Protein AF-A0A953X2K5-F1 (afdb_monomer)

Sequence (144 aa):
GASPGPGFDAWKAYNRSQPDMDIAALMKRGTPVLTDAEAAAYAAPFPDVTYKAGVRRFPELVMVSPEMEGVKTSNRAAKWWSEEWDGDTFMAVGAADPVLGPPAMERLRQLIRHCPEPMVVEEAGHFVQEWGEPIARAALKSFG

Structure (mmCIF, N/CA/C/O backbone):
data_AF-A0A953X2K5-F1
#
_entry.id   AF-A0A953X2K5-F1
#
loop_
_atom_site.group_PDB
_atom_site.id
_atom_site.type_symbol
_atom_site.label_atom_id
_atom_site.label_alt_id
_atom_site.label_comp_id
_atom_site.label_asym_id
_atom_site.label_entity_id
_atom_site.label_seq_id
_atom_site.pdbx_PDB_ins_code
_atom_site.Cartn_x
_atom_site.Cartn_y
_atom_site.Cartn_z
_atom_site.occupancy
_atom_site.B_iso_or_equiv
_atom_site.auth_seq_id
_atom_site.auth_comp_id
_atom_site.auth_asym_id
_atom_site.auth_atom_id
_atom_site.pdbx_PDB_model_num
ATOM 1 N N . GLY A 1 1 ? 2.046 14.158 8.359 1.00 87.62 1 GLY A N 1
ATOM 2 C CA . GLY A 1 1 ? 3.019 15.196 8.752 1.00 87.62 1 GLY A CA 1
ATOM 3 C C . GLY A 1 1 ? 4.225 14.631 9.483 1.00 87.62 1 GLY A C 1
ATOM 4 O O . GLY A 1 1 ? 4.908 15.383 10.160 1.00 87.62 1 GLY A O 1
ATOM 5 N N . ALA A 1 2 ? 4.476 13.330 9.367 1.00 92.12 2 ALA A N 1
ATOM 6 C CA . ALA A 1 2 ? 5.647 12.632 9.875 1.00 92.12 2 ALA A CA 1
ATOM 7 C C . ALA A 1 2 ? 5.884 11.455 8.922 1.00 92.12 2 ALA A C 1
ATOM 9 O O . ALA A 1 2 ? 4.922 10.981 8.305 1.00 92.12 2 ALA A O 1
ATOM 10 N N . SER A 1 3 ? 7.129 11.008 8.765 1.00 90.69 3 SER A N 1
ATOM 11 C CA . SER A 1 3 ? 7.406 9.841 7.923 1.00 90.69 3 SER A CA 1
ATOM 12 C C . SER A 1 3 ? 6.683 8.594 8.461 1.00 90.69 3 SER A C 1
ATOM 14 O O . SER A 1 3 ? 6.660 8.395 9.681 1.00 90.69 3 SER A O 1
ATOM 16 N N . PRO A 1 4 ? 6.111 7.736 7.589 1.00 88.62 4 PRO A N 1
ATOM 17 C CA . PRO A 1 4 ? 5.599 6.427 7.992 1.00 88.62 4 PRO A CA 1
ATOM 18 C C . PRO A 1 4 ? 6.658 5.551 8.680 1.00 88.62 4 PRO A C 1
ATOM 20 O O . PRO A 1 4 ? 6.309 4.748 9.549 1.00 88.62 4 PRO A O 1
ATOM 23 N N . GLY A 1 5 ? 7.936 5.740 8.329 1.00 92.06 5 GLY A N 1
ATOM 24 C CA . GLY A 1 5 ? 9.084 5.066 8.927 1.00 92.06 5 GLY A CA 1
ATOM 25 C C . GLY A 1 5 ? 10.202 4.768 7.915 1.00 92.06 5 GLY A C 1
ATOM 26 O O . GLY A 1 5 ? 10.063 5.071 6.726 1.00 92.06 5 GLY A O 1
ATOM 27 N N . PRO A 1 6 ? 11.289 4.106 8.359 1.00 93.00 6 PRO A N 1
ATOM 28 C CA . PRO A 1 6 ? 12.472 3.849 7.532 1.00 93.00 6 PRO A CA 1
ATOM 29 C C . PRO A 1 6 ? 12.189 3.086 6.231 1.00 93.00 6 PRO A C 1
ATOM 31 O O . PRO A 1 6 ? 12.833 3.347 5.217 1.00 93.00 6 PRO A O 1
ATOM 34 N N . GLY A 1 7 ? 11.211 2.170 6.233 1.00 92.25 7 GLY A N 1
ATOM 35 C CA . GLY A 1 7 ? 10.801 1.436 5.031 1.00 92.25 7 GLY A CA 1
ATOM 36 C C . GLY A 1 7 ? 10.255 2.359 3.938 1.00 92.25 7 GLY A C 1
ATOM 37 O O . GLY A 1 7 ? 10.629 2.232 2.772 1.00 92.25 7 GLY A O 1
ATOM 38 N N . PHE A 1 8 ? 9.444 3.353 4.317 1.00 95.44 8 PHE A N 1
ATOM 39 C CA . PHE A 1 8 ? 8.955 4.363 3.379 1.00 95.44 8 PHE A CA 1
ATOM 40 C C . PHE A 1 8 ? 10.073 5.290 2.897 1.00 95.44 8 PHE A C 1
ATOM 42 O O . PHE A 1 8 ? 10.148 5.591 1.706 1.00 95.44 8 PHE A O 1
ATOM 49 N N . ASP A 1 9 ? 10.963 5.718 3.792 1.00 95.31 9 ASP A N 1
ATOM 50 C CA . ASP A 1 9 ? 12.077 6.597 3.427 1.00 95.31 9 ASP A CA 1
ATOM 51 C C . ASP A 1 9 ? 13.020 5.917 2.418 1.00 95.31 9 ASP A C 1
ATOM 53 O O . ASP A 1 9 ? 13.420 6.529 1.423 1.00 95.31 9 ASP A O 1
ATOM 57 N N . ALA A 1 10 ? 13.303 4.624 2.617 1.00 95.56 10 ALA A N 1
ATOM 58 C CA . ALA A 1 10 ? 14.069 3.805 1.682 1.00 95.56 10 ALA A CA 1
ATOM 59 C C . ALA A 1 10 ? 13.346 3.642 0.335 1.00 95.56 10 ALA A C 1
ATOM 61 O O . ALA A 1 10 ? 13.963 3.815 -0.718 1.00 95.56 10 ALA A O 1
ATOM 62 N N . TRP A 1 11 ? 12.035 3.373 0.349 1.00 96.06 11 TRP A N 1
ATOM 63 C CA . TRP A 1 11 ? 11.216 3.315 -0.866 1.00 96.06 11 TRP A CA 1
ATOM 64 C C . TRP A 1 11 ? 11.255 4.633 -1.651 1.00 96.06 11 TRP A C 1
ATOM 66 O O . TRP A 1 11 ? 11.498 4.630 -2.858 1.00 96.06 11 TRP A O 1
ATOM 76 N N . LYS A 1 12 ? 11.075 5.770 -0.971 1.00 96.94 12 LYS A N 1
ATOM 77 C CA . LYS A 1 12 ? 11.109 7.104 -1.579 1.00 96.94 12 LYS A CA 1
ATOM 78 C C . LYS A 1 12 ? 12.470 7.399 -2.213 1.00 96.94 12 LYS A C 1
ATOM 80 O O . LYS A 1 12 ? 12.527 7.870 -3.349 1.00 96.94 12 LYS A O 1
ATOM 85 N N . ALA A 1 13 ? 13.566 7.084 -1.520 1.00 97.50 13 ALA A N 1
ATOM 86 C CA . ALA A 1 13 ? 14.919 7.232 -2.057 1.00 97.50 13 ALA A CA 1
ATOM 87 C C . ALA A 1 13 ? 15.173 6.313 -3.265 1.00 97.50 13 ALA A C 1
ATOM 89 O O . ALA A 1 13 ? 15.722 6.764 -4.272 1.00 97.50 13 ALA A O 1
ATOM 90 N N . TYR A 1 14 ? 14.724 5.054 -3.199 1.00 97.06 14 TYR A N 1
ATOM 91 C CA . TYR A 1 14 ? 14.812 4.121 -4.318 1.00 97.06 14 TYR A CA 1
ATOM 92 C C . TYR A 1 14 ? 14.045 4.652 -5.532 1.00 97.06 14 TYR A C 1
ATOM 94 O O . TYR A 1 14 ? 14.631 4.759 -6.606 1.00 97.06 14 TYR A O 1
ATOM 102 N N . ASN A 1 15 ? 12.786 5.070 -5.365 1.00 97.75 15 ASN A N 1
ATOM 103 C CA . ASN A 1 15 ? 11.975 5.610 -6.456 1.00 97.75 15 ASN A CA 1
ATOM 104 C C . ASN A 1 15 ? 12.639 6.812 -7.141 1.00 97.75 15 ASN A C 1
ATOM 106 O O . ASN A 1 15 ? 12.733 6.840 -8.367 1.00 97.75 15 ASN A O 1
ATOM 110 N N . ARG A 1 16 ? 13.217 7.732 -6.361 1.00 97.44 16 ARG A N 1
ATOM 111 C CA . ARG A 1 16 ? 13.968 8.879 -6.891 1.00 97.44 16 ARG A CA 1
ATOM 112 C C . ARG A 1 16 ? 15.186 8.477 -7.731 1.00 97.44 16 ARG A C 1
ATOM 114 O O . ARG A 1 16 ? 15.525 9.180 -8.678 1.00 97.44 16 ARG A O 1
ATOM 121 N N . SER A 1 17 ? 15.835 7.358 -7.405 1.00 97.62 17 SER A N 1
ATOM 122 C CA . SER A 1 17 ? 16.996 6.846 -8.150 1.00 97.62 17 SER A CA 1
ATOM 123 C C . SER A 1 17 ? 16.636 6.107 -9.444 1.00 97.62 17 SER A C 1
ATOM 125 O O . SER A 1 17 ? 17.538 5.723 -10.184 1.00 97.62 17 SER A O 1
ATOM 127 N N . GLN A 1 18 ? 15.344 5.907 -9.732 1.00 97.12 18 GLN A N 1
ATOM 128 C CA . GLN A 1 18 ? 14.852 5.164 -10.896 1.00 97.12 18 GLN A CA 1
ATOM 129 C C . GLN A 1 18 ? 14.007 6.068 -11.822 1.00 97.12 18 GLN A C 1
ATOM 131 O O . GLN 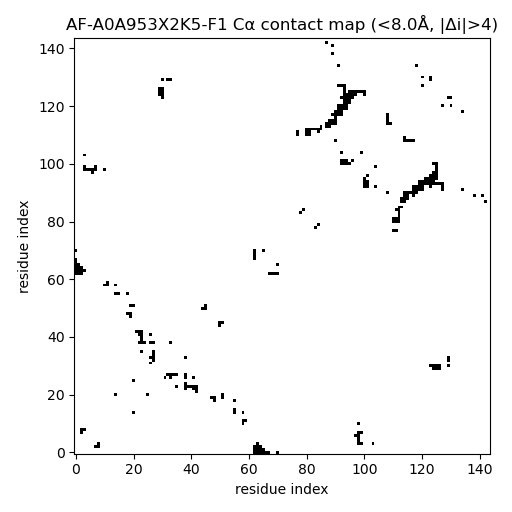A 1 18 ? 12.776 5.976 -11.813 1.00 97.12 18 GLN A O 1
ATOM 136 N N . PRO A 1 19 ? 14.623 6.945 -12.648 1.00 95.25 19 PRO A N 1
ATOM 137 C CA . PRO A 1 19 ? 13.887 7.853 -13.538 1.00 95.25 19 PRO A CA 1
ATOM 138 C C . PRO A 1 19 ? 12.932 7.143 -14.508 1.00 95.25 19 PRO A C 1
ATOM 140 O O . PRO A 1 19 ? 11.852 7.662 -14.807 1.00 95.25 19 PRO A O 1
ATOM 143 N N . ASP A 1 20 ? 13.319 5.951 -14.963 1.00 97.81 20 ASP A N 1
ATOM 144 C CA . ASP A 1 20 ? 12.520 5.074 -15.818 1.00 97.81 20 ASP A CA 1
ATOM 145 C C . ASP A 1 20 ? 12.257 3.723 -15.138 1.00 97.81 20 ASP A C 1
ATOM 147 O O . ASP A 1 20 ? 12.617 2.663 -15.638 1.00 97.81 20 ASP A O 1
ATOM 151 N N . MET A 1 21 ? 11.668 3.768 -13.940 1.00 97.62 21 MET A N 1
ATOM 152 C CA . MET A 1 21 ? 11.359 2.578 -13.145 1.00 97.62 21 MET A CA 1
ATOM 153 C C . MET A 1 21 ? 10.637 1.496 -13.963 1.00 97.62 21 MET A C 1
ATOM 155 O O . MET A 1 21 ? 9.595 1.757 -14.573 1.00 97.62 21 MET A O 1
ATOM 159 N N . ASP A 1 22 ? 11.170 0.276 -13.934 1.00 98.06 22 ASP A N 1
ATOM 160 C 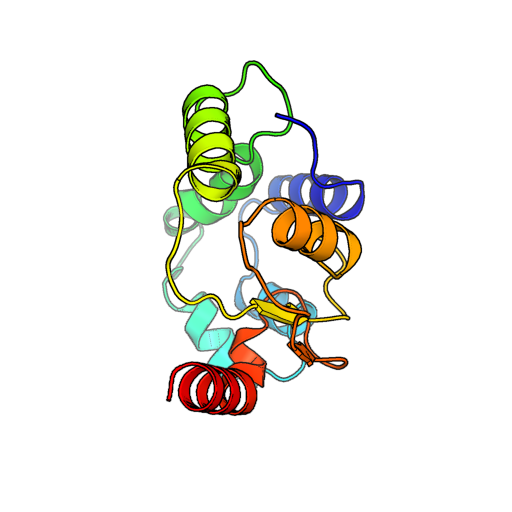CA . ASP A 1 22 ? 10.497 -0.905 -14.471 1.00 98.06 22 ASP A CA 1
ATOM 161 C C . ASP A 1 22 ? 9.351 -1.304 -13.534 1.00 98.06 22 ASP A C 1
ATOM 163 O O . ASP A 1 22 ? 9.564 -1.766 -12.409 1.00 98.06 22 ASP A O 1
ATOM 167 N N . ILE A 1 23 ? 8.123 -1.075 -13.997 1.00 98.38 23 ILE A N 1
ATOM 168 C CA . ILE A 1 23 ? 6.909 -1.300 -13.213 1.00 98.38 23 ILE A CA 1
ATOM 169 C C . ILE A 1 23 ? 6.622 -2.793 -13.067 1.00 98.38 23 ILE A C 1
ATOM 171 O O . ILE A 1 23 ? 6.291 -3.232 -11.971 1.00 98.38 23 ILE A O 1
ATOM 175 N N . ALA A 1 24 ? 6.804 -3.594 -14.118 1.00 98.25 24 ALA A N 1
ATOM 176 C CA . ALA A 1 24 ? 6.563 -5.031 -14.033 1.00 98.25 24 ALA A CA 1
ATOM 177 C C . ALA A 1 24 ? 7.556 -5.687 -13.061 1.00 98.25 24 ALA A C 1
ATOM 179 O O . ALA A 1 24 ? 7.160 -6.478 -12.202 1.00 98.25 24 ALA A O 1
ATOM 180 N N . ALA A 1 25 ? 8.837 -5.306 -13.133 1.00 97.75 25 ALA A N 1
ATOM 181 C CA . ALA A 1 25 ? 9.853 -5.792 -12.204 1.00 97.75 25 ALA A CA 1
ATOM 182 C C . ALA A 1 25 ? 9.604 -5.321 -10.761 1.00 97.75 25 ALA A C 1
ATOM 184 O O . ALA A 1 25 ? 9.785 -6.100 -9.822 1.00 97.75 25 ALA A O 1
ATOM 185 N N . LEU A 1 26 ? 9.160 -4.070 -10.568 1.00 97.12 26 LEU A N 1
ATOM 186 C CA . LEU A 1 26 ? 8.746 -3.569 -9.255 1.00 97.12 26 LEU A CA 1
ATOM 187 C C . LEU A 1 26 ? 7.632 -4.436 -8.663 1.00 97.12 26 LEU A C 1
ATOM 189 O O . LEU A 1 26 ? 7.754 -4.874 -7.518 1.00 97.12 26 LEU A O 1
ATOM 193 N N . MET A 1 27 ? 6.570 -4.672 -9.436 1.00 97.88 27 MET A N 1
ATOM 194 C CA . MET A 1 27 ? 5.395 -5.408 -8.976 1.00 97.88 27 MET A CA 1
ATOM 195 C C . MET A 1 27 ? 5.739 -6.860 -8.649 1.00 97.88 27 MET A C 1
ATOM 197 O O . MET A 1 27 ? 5.409 -7.319 -7.562 1.00 97.88 27 MET A O 1
ATOM 201 N N . LYS A 1 28 ? 6.520 -7.551 -9.490 1.00 96.56 28 LYS A N 1
ATOM 202 C CA . LYS A 1 28 ? 7.003 -8.909 -9.181 1.00 96.56 28 LYS A CA 1
ATOM 203 C C . LYS A 1 28 ? 7.821 -8.982 -7.895 1.00 96.56 28 LYS A C 1
ATOM 205 O O . LYS A 1 28 ? 7.722 -9.951 -7.151 1.00 96.56 28 LYS A O 1
ATOM 210 N N . ARG A 1 29 ? 8.645 -7.965 -7.624 1.00 93.31 29 ARG A N 1
ATOM 211 C CA . ARG A 1 29 ? 9.455 -7.921 -6.401 1.00 93.31 29 ARG A CA 1
ATOM 212 C C . ARG A 1 29 ? 8.602 -7.671 -5.157 1.00 93.31 29 ARG A C 1
ATOM 214 O O . ARG A 1 29 ? 8.882 -8.252 -4.116 1.00 93.31 29 ARG A O 1
ATOM 221 N N . GLY A 1 30 ? 7.622 -6.771 -5.243 1.00 89.62 30 GLY A N 1
ATOM 222 C CA . GLY A 1 30 ? 6.760 -6.398 -4.115 1.00 89.62 30 GLY A CA 1
ATOM 223 C C . GLY A 1 30 ? 5.580 -7.343 -3.885 1.00 89.62 30 GLY A C 1
ATOM 224 O O . GLY A 1 30 ? 4.999 -7.347 -2.800 1.00 89.62 30 GLY A O 1
ATOM 225 N N . THR A 1 31 ? 5.213 -8.127 -4.896 1.00 95.44 31 THR A N 1
ATOM 226 C CA . THR A 1 31 ? 4.027 -8.986 -4.893 1.00 95.44 31 THR A CA 1
ATOM 227 C C . THR A 1 31 ? 4.329 -10.272 -5.662 1.00 95.44 31 THR A C 1
ATOM 229 O O . THR A 1 31 ? 3.936 -10.424 -6.817 1.00 95.44 31 THR A O 1
ATOM 232 N N . PRO A 1 32 ? 5.068 -11.208 -5.041 1.00 91.94 32 PRO A N 1
ATOM 233 C CA . PRO A 1 32 ? 5.633 -12.370 -5.730 1.00 91.94 32 PRO A CA 1
ATOM 234 C C . PRO A 1 32 ? 4.588 -13.380 -6.223 1.00 91.94 32 PRO A C 1
ATOM 236 O O . PRO A 1 32 ? 4.940 -14.286 -6.971 1.00 91.94 32 PRO A O 1
ATOM 239 N N . VAL A 1 33 ? 3.322 -13.237 -5.814 1.00 95.69 33 VAL A N 1
ATOM 240 C CA . VAL A 1 33 ? 2.204 -14.056 -6.306 1.00 95.69 33 VAL A CA 1
ATOM 241 C C . VAL A 1 33 ? 1.810 -13.712 -7.749 1.00 95.69 33 VAL A C 1
ATOM 243 O O . VAL A 1 33 ? 1.218 -14.548 -8.426 1.00 95.69 33 VAL A O 1
ATOM 246 N N . LEU A 1 34 ? 2.173 -12.521 -8.241 1.00 98.00 34 LEU A N 1
ATOM 247 C CA . LEU A 1 34 ? 1.835 -12.086 -9.59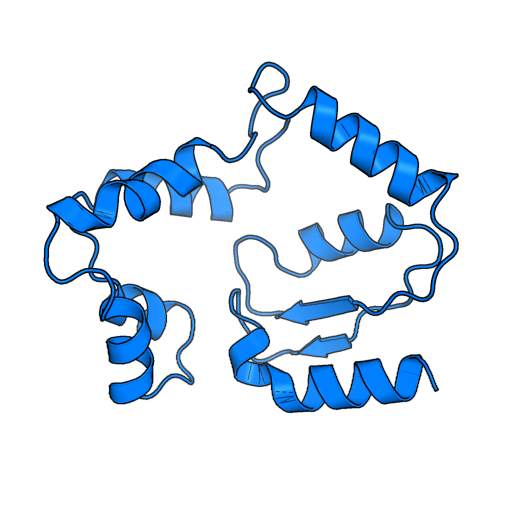4 1.00 98.00 34 LEU A CA 1
ATOM 248 C C . LEU A 1 34 ? 2.498 -12.961 -10.657 1.00 98.00 34 LEU A C 1
ATOM 250 O O . LEU A 1 34 ? 3.716 -13.163 -10.673 1.00 98.00 34 LEU A O 1
ATOM 254 N N . THR A 1 35 ? 1.696 -13.376 -11.628 1.00 98.38 35 THR A N 1
ATOM 255 C CA . THR A 1 35 ? 2.179 -13.935 -12.886 1.00 98.38 35 THR A CA 1
ATOM 256 C C . THR A 1 35 ? 2.843 -12.865 -13.756 1.00 98.38 35 THR A C 1
ATOM 258 O O . THR A 1 35 ? 2.681 -11.655 -13.575 1.00 98.38 35 THR A O 1
ATOM 261 N N . ASP A 1 36 ? 3.572 -13.309 -14.778 1.00 98.25 36 ASP A N 1
ATOM 262 C CA . ASP A 1 36 ? 4.189 -12.430 -15.775 1.00 98.25 36 ASP A CA 1
ATOM 263 C C . ASP A 1 36 ? 3.166 -11.543 -16.492 1.00 98.25 36 ASP A C 1
ATOM 265 O O . ASP A 1 36 ? 3.437 -10.369 -16.745 1.00 98.25 36 ASP A O 1
ATOM 269 N N . ALA A 1 37 ? 1.987 -12.093 -16.790 1.00 98.69 37 ALA A N 1
ATOM 270 C CA . ALA A 1 37 ? 0.920 -11.369 -17.467 1.00 98.69 37 ALA A CA 1
ATOM 271 C C . ALA A 1 37 ? 0.309 -10.282 -16.570 1.00 98.69 37 ALA A C 1
ATOM 273 O O . ALA A 1 37 ? 0.079 -9.167 -17.035 1.00 98.69 37 ALA A O 1
ATOM 274 N N . GLU A 1 38 ? 0.095 -10.566 -15.284 1.00 98.69 38 GLU A N 1
ATOM 275 C CA . GLU A 1 38 ? -0.436 -9.579 -14.334 1.00 98.69 38 GLU A CA 1
ATOM 276 C C . GLU A 1 38 ? 0.585 -8.471 -14.052 1.00 98.69 38 GLU A C 1
ATOM 278 O O . GLU A 1 38 ? 0.248 -7.288 -14.089 1.00 98.69 38 GLU A O 1
ATOM 283 N N . ALA A 1 39 ? 1.865 -8.816 -13.880 1.00 98.62 39 ALA A N 1
ATOM 284 C CA . ALA A 1 39 ? 2.928 -7.820 -13.760 1.00 98.62 39 ALA A CA 1
ATOM 285 C C . ALA A 1 39 ? 3.020 -6.919 -15.008 1.00 98.62 39 ALA A C 1
ATOM 287 O O . ALA A 1 39 ? 3.183 -5.702 -14.889 1.00 98.62 39 ALA A O 1
ATOM 288 N N . ALA A 1 40 ? 2.867 -7.491 -16.208 1.00 98.62 40 ALA A N 1
ATOM 289 C CA . ALA A 1 40 ? 2.799 -6.724 -17.449 1.00 98.62 40 ALA A CA 1
ATOM 290 C C . ALA A 1 40 ? 1.554 -5.821 -17.514 1.00 98.62 40 ALA A C 1
ATOM 292 O O . ALA A 1 40 ? 1.641 -4.712 -18.041 1.00 98.62 40 ALA A O 1
ATOM 293 N N . ALA A 1 41 ? 0.422 -6.234 -16.933 1.00 98.81 41 ALA A N 1
ATOM 294 C CA . ALA A 1 41 ? -0.784 -5.411 -16.864 1.00 98.81 41 ALA A CA 1
ATOM 295 C C . ALA A 1 41 ? -0.566 -4.121 -16.050 1.00 98.81 41 ALA A C 1
ATOM 297 O O . ALA A 1 41 ? -1.035 -3.060 -16.461 1.00 98.81 41 ALA A O 1
ATOM 298 N N . TYR A 1 42 ? 0.218 -4.163 -14.966 1.00 98.69 42 TYR A N 1
ATOM 299 C CA . TYR A 1 42 ? 0.622 -2.951 -14.235 1.00 98.69 42 TYR A CA 1
ATOM 300 C C . TYR A 1 42 ? 1.546 -2.032 -15.037 1.00 98.69 42 TYR A C 1
ATOM 302 O O . TYR A 1 42 ? 1.510 -0.814 -14.861 1.00 98.69 42 TYR A O 1
ATOM 310 N N . ALA A 1 43 ? 2.389 -2.597 -15.904 1.00 98.56 43 ALA A N 1
ATOM 311 C CA . ALA A 1 43 ? 3.282 -1.827 -16.765 1.00 98.56 43 ALA A CA 1
ATOM 312 C C . ALA A 1 43 ? 2.575 -1.245 -18.001 1.00 98.56 43 ALA A C 1
ATOM 314 O O . ALA A 1 43 ? 3.042 -0.247 -18.547 1.00 98.56 43 ALA A O 1
ATOM 315 N N . ALA A 1 44 ? 1.442 -1.822 -18.415 1.00 98.69 44 ALA A N 1
ATOM 316 C CA . ALA A 1 44 ? 0.711 -1.448 -19.626 1.00 98.69 44 ALA A CA 1
ATOM 317 C C . ALA A 1 44 ? 0.382 0.058 -19.765 1.00 98.69 44 ALA A C 1
ATOM 319 O O . ALA A 1 44 ? 0.477 0.567 -20.884 1.00 98.69 44 ALA A O 1
ATOM 320 N N . PRO A 1 45 ? 0.060 0.818 -18.694 1.00 98.69 45 PRO A N 1
ATOM 321 C CA . PRO A 1 45 ? -0.179 2.261 -18.798 1.00 98.69 45 PRO A CA 1
ATOM 322 C C . PRO A 1 45 ? 1.068 3.101 -19.119 1.00 98.69 45 PRO A C 1
ATOM 324 O O . PRO A 1 45 ? 0.941 4.298 -19.377 1.00 98.69 45 PRO A O 1
ATOM 327 N N . PHE A 1 46 ? 2.268 2.516 -19.067 1.00 98.56 46 PHE A N 1
ATOM 328 C CA . PHE A 1 46 ? 3.544 3.226 -19.146 1.00 98.56 46 PHE A CA 1
ATOM 329 C C . PHE A 1 46 ? 4.387 2.737 -20.332 1.00 98.56 46 PHE A C 1
ATOM 331 O O . PHE A 1 46 ? 5.434 2.120 -20.118 1.00 98.56 46 PHE A O 1
ATOM 338 N N . PRO A 1 47 ? 3.964 3.014 -21.581 1.00 97.38 47 PRO A N 1
ATOM 339 C CA . PRO A 1 47 ? 4.680 2.551 -22.770 1.00 97.38 47 PRO A CA 1
ATOM 340 C C . PRO A 1 47 ? 6.114 3.095 -22.848 1.00 97.38 47 PRO A C 1
ATOM 342 O O . PRO A 1 47 ? 6.987 2.432 -23.400 1.00 97.38 47 PRO A O 1
ATOM 345 N N . ASP A 1 48 ? 6.375 4.269 -22.262 1.00 97.44 48 ASP A N 1
ATOM 346 C CA . ASP A 1 48 ? 7.717 4.821 -22.086 1.00 97.44 48 ASP A CA 1
ATOM 347 C C . ASP A 1 48 ? 7.810 5.750 -20.852 1.00 97.44 48 ASP A C 1
ATOM 349 O O . ASP A 1 48 ? 6.834 6.002 -20.133 1.00 97.44 48 ASP A O 1
ATOM 353 N N . VAL A 1 49 ? 9.012 6.278 -20.598 1.00 97.94 49 VAL A N 1
ATOM 354 C CA . VAL A 1 49 ? 9.343 7.139 -19.449 1.00 97.94 49 VAL A CA 1
ATOM 355 C C . VAL A 1 49 ? 8.514 8.430 -19.356 1.00 97.94 49 VAL A C 1
ATOM 357 O O . VAL A 1 49 ? 8.340 8.976 -18.252 1.00 97.94 49 VAL A O 1
ATOM 360 N N . THR A 1 50 ? 7.990 8.935 -20.478 1.00 98.25 50 THR A N 1
ATOM 361 C CA . THR A 1 50 ? 7.210 10.182 -20.530 1.00 98.25 50 THR A CA 1
ATOM 362 C C . THR A 1 50 ? 5.853 10.034 -19.836 1.00 98.25 50 THR A C 1
ATOM 364 O O . THR A 1 50 ? 5.349 11.004 -19.272 1.00 98.25 50 THR A O 1
ATOM 367 N N . TYR A 1 51 ? 5.344 8.802 -19.719 1.00 98.50 51 TYR A N 1
ATOM 368 C CA . TYR A 1 51 ? 4.103 8.463 -19.010 1.00 98.50 51 TYR A CA 1
ATOM 369 C C . TYR A 1 51 ? 4.303 8.254 -17.498 1.00 98.50 51 TYR A C 1
ATOM 371 O O . TYR A 1 51 ? 3.341 8.182 -16.736 1.00 98.50 51 TYR A O 1
ATOM 379 N N . LYS A 1 52 ? 5.553 8.196 -17.015 1.00 98.50 52 LYS A N 1
ATOM 380 C CA . LYS A 1 52 ? 5.883 7.842 -15.617 1.00 98.50 52 LYS A CA 1
ATOM 381 C C . LYS A 1 52 ? 6.048 9.045 -14.679 1.00 98.50 52 LYS A C 1
ATOM 383 O O . LYS A 1 52 ? 6.559 8.903 -13.569 1.00 98.50 52 LYS A O 1
ATOM 388 N N . ALA A 1 53 ? 5.612 10.242 -15.080 1.00 98.31 53 ALA A N 1
ATOM 389 C CA . ALA A 1 53 ? 5.719 11.436 -14.233 1.00 98.31 53 ALA A CA 1
ATOM 390 C C . ALA A 1 53 ? 4.967 11.275 -12.900 1.00 98.31 53 ALA A C 1
ATOM 392 O O . ALA A 1 53 ? 5.512 11.611 -11.848 1.00 98.31 53 ALA A O 1
ATOM 393 N N . GLY A 1 54 ? 3.763 10.691 -12.931 1.00 98.25 54 GLY A N 1
ATOM 394 C CA . GLY A 1 54 ? 2.989 10.383 -11.725 1.00 98.25 54 GLY A CA 1
ATOM 395 C C . GLY A 1 54 ? 3.687 9.365 -10.822 1.00 98.25 54 GLY A C 1
ATOM 396 O O . GLY A 1 54 ? 3.818 9.607 -9.625 1.00 98.25 54 GLY A O 1
ATOM 397 N N . VAL A 1 55 ? 4.225 8.285 -11.402 1.00 98.12 55 VAL A N 1
ATOM 398 C CA . VAL A 1 55 ? 4.978 7.247 -10.671 1.00 98.12 55 VAL A CA 1
ATOM 399 C C . VAL A 1 55 ? 6.180 7.838 -9.931 1.00 98.12 55 VAL A C 1
ATOM 401 O O . VAL A 1 55 ? 6.407 7.508 -8.769 1.00 98.12 55 VAL A O 1
ATOM 404 N N . ARG A 1 56 ? 6.930 8.739 -10.579 1.00 98.19 56 ARG A N 1
ATOM 405 C CA . ARG A 1 56 ? 8.066 9.439 -9.956 1.00 98.19 56 ARG A CA 1
ATOM 406 C C . ARG A 1 56 ? 7.626 10.423 -8.876 1.00 98.19 56 ARG A C 1
ATOM 408 O O . ARG A 1 56 ? 8.331 10.641 -7.897 1.00 98.19 56 ARG A O 1
ATOM 415 N N . ARG A 1 57 ? 6.487 11.089 -9.077 1.00 98.31 57 ARG A N 1
ATOM 416 C CA . ARG A 1 57 ? 6.058 12.178 -8.195 1.00 98.31 57 ARG A CA 1
ATOM 417 C C . ARG A 1 57 ? 5.361 11.679 -6.935 1.00 98.31 57 ARG A C 1
ATOM 419 O O . ARG A 1 57 ? 5.487 12.330 -5.903 1.00 98.31 57 ARG A O 1
ATOM 426 N N . PHE A 1 58 ? 4.650 10.556 -6.993 1.00 98.00 58 PHE A N 1
ATOM 427 C CA . PHE A 1 58 ? 3.775 10.116 -5.905 1.00 98.00 58 PHE A CA 1
ATOM 428 C C . PHE A 1 58 ? 4.497 9.978 -4.549 1.00 98.00 58 PHE A C 1
ATOM 430 O O . PHE A 1 58 ? 4.028 10.578 -3.579 1.00 98.00 58 PHE A O 1
ATOM 437 N N . PRO A 1 59 ? 5.664 9.305 -4.437 1.00 97.00 59 PRO A N 1
ATOM 438 C CA . PRO A 1 59 ? 6.362 9.192 -3.149 1.00 97.00 59 PRO A CA 1
ATOM 439 C C . PRO A 1 59 ? 6.860 10.540 -2.604 1.00 97.00 59 PRO A C 1
ATOM 441 O O . PRO A 1 59 ? 7.004 10.722 -1.393 1.00 97.00 59 PRO A O 1
ATOM 444 N N . GLU A 1 60 ? 7.093 11.524 -3.477 1.00 96.81 60 GLU A N 1
ATOM 445 C CA . GLU A 1 60 ? 7.469 12.880 -3.068 1.00 96.81 60 GLU A CA 1
ATOM 446 C C . GLU A 1 60 ? 6.321 13.644 -2.408 1.00 96.81 60 GLU A C 1
ATOM 448 O O . GLU A 1 60 ? 6.583 14.505 -1.571 1.00 96.81 60 GLU A O 1
ATOM 453 N N . LEU A 1 61 ? 5.073 13.305 -2.745 1.00 97.31 61 LEU A N 1
ATOM 454 C CA . LEU A 1 61 ? 3.868 13.952 -2.222 1.00 97.31 61 LEU A CA 1
ATOM 455 C C . LEU A 1 61 ? 3.395 13.378 -0.880 1.00 97.31 61 LEU A C 1
ATOM 457 O O . LEU A 1 61 ? 2.557 13.990 -0.221 1.00 97.31 61 LEU A O 1
ATOM 461 N N . VAL A 1 62 ? 3.929 12.236 -0.438 1.00 96.56 62 VAL A N 1
ATOM 462 C CA . VAL A 1 62 ? 3.607 11.692 0.889 1.00 96.56 62 VAL A CA 1
ATOM 463 C C . VAL A 1 62 ? 4.081 12.664 1.970 1.00 96.56 62 VAL A C 1
ATOM 465 O O . VAL A 1 62 ? 5.253 13.043 2.021 1.00 96.56 62 VAL A O 1
ATOM 468 N N . MET A 1 63 ? 3.150 13.063 2.838 1.00 96.31 63 MET A N 1
ATOM 469 C CA . MET A 1 63 ? 3.316 14.136 3.821 1.00 96.31 63 MET A CA 1
ATOM 470 C C . MET A 1 63 ? 4.173 13.719 5.025 1.00 96.31 63 MET A C 1
ATOM 472 O O . MET A 1 63 ? 3.653 13.398 6.103 1.00 96.31 63 MET A O 1
ATOM 476 N N . VAL A 1 64 ? 5.490 13.767 4.847 1.00 95.62 64 VAL A N 1
ATOM 477 C CA . VAL A 1 64 ? 6.488 13.371 5.852 1.00 95.62 64 VAL A CA 1
ATOM 478 C C . VAL A 1 64 ? 6.890 14.482 6.827 1.00 95.62 64 VAL A C 1
ATOM 480 O O . VAL A 1 64 ? 7.579 14.194 7.800 1.00 95.62 64 VAL A O 1
ATOM 483 N N . SER A 1 65 ? 6.424 15.718 6.629 1.00 95.75 65 SER A N 1
ATOM 484 C CA . SER A 1 65 ? 6.615 16.826 7.574 1.00 95.75 65 SER A CA 1
ATOM 485 C C . SER A 1 65 ? 5.335 17.660 7.757 1.00 95.75 65 SER A C 1
ATOM 487 O O . SER A 1 65 ? 4.427 17.567 6.923 1.00 95.75 65 SER A O 1
ATOM 489 N N . PRO A 1 66 ? 5.180 18.401 8.872 1.00 96.00 66 PRO A N 1
ATOM 490 C CA . PRO A 1 66 ? 3.927 19.088 9.215 1.00 96.00 66 PRO A CA 1
ATOM 491 C C . PRO A 1 66 ? 3.507 20.211 8.257 1.00 96.00 66 PRO A C 1
ATOM 493 O O . PRO A 1 66 ? 2.320 20.501 8.129 1.00 96.00 66 PRO A O 1
ATOM 496 N N . GLU A 1 67 ? 4.468 20.848 7.599 1.00 96.44 67 GLU A N 1
ATOM 497 C CA . GLU A 1 67 ? 4.275 21.978 6.690 1.00 96.44 67 GLU A CA 1
ATOM 498 C C . GLU A 1 67 ? 3.874 21.567 5.269 1.00 96.44 67 GLU A C 1
ATOM 500 O O . GLU A 1 67 ? 3.478 22.423 4.476 1.00 96.44 67 GLU A O 1
ATOM 505 N N . MET A 1 68 ? 3.950 20.272 4.941 1.00 97.88 68 MET A N 1
ATOM 506 C CA . MET A 1 68 ? 3.587 19.782 3.614 1.00 97.88 68 MET A CA 1
ATOM 507 C C . MET A 1 68 ? 2.111 20.027 3.301 1.00 97.88 68 MET A C 1
ATOM 509 O O . MET A 1 68 ? 1.217 19.904 4.148 1.00 97.88 68 MET A O 1
ATOM 513 N N . GLU A 1 69 ? 1.855 20.338 2.033 1.00 97.69 69 GLU A N 1
ATOM 514 C CA . GLU A 1 69 ? 0.503 20.456 1.508 1.00 97.69 69 GLU A CA 1
ATOM 515 C C . GLU A 1 69 ? -0.293 19.171 1.780 1.00 97.69 69 GLU A C 1
ATOM 517 O O . GLU A 1 69 ? 0.222 18.062 1.669 1.00 97.69 69 GLU A O 1
ATOM 522 N N . GLY A 1 70 ? -1.554 19.331 2.187 1.00 97.19 70 GLY A N 1
ATOM 523 C CA . GLY A 1 70 ? -2.441 18.221 2.538 1.00 97.19 70 GLY A CA 1
ATOM 524 C C . GLY A 1 70 ? -2.442 17.837 4.022 1.00 97.19 70 GLY A C 1
ATOM 525 O O . GLY A 1 70 ? -3.411 17.216 4.467 1.00 97.19 70 GLY A O 1
ATOM 526 N N . VAL A 1 71 ? -1.451 18.248 4.832 1.00 98.00 71 VAL A N 1
ATOM 527 C CA . VAL A 1 71 ? -1.399 17.868 6.263 1.00 98.00 71 VAL A CA 1
ATOM 528 C C . VAL A 1 71 ? -2.612 18.396 7.017 1.00 98.00 71 VAL A C 1
ATOM 530 O O . VAL A 1 71 ? -3.249 17.653 7.759 1.00 98.00 71 VAL A O 1
ATOM 533 N N . LYS A 1 72 ? -2.996 19.657 6.783 1.00 97.69 72 LYS A N 1
ATOM 534 C CA . LYS A 1 72 ? -4.195 20.248 7.402 1.00 97.69 72 LYS A CA 1
ATOM 535 C C . LYS A 1 72 ? -5.460 19.459 7.062 1.00 97.69 72 LYS A C 1
ATOM 537 O O . LYS A 1 72 ? -6.291 19.236 7.936 1.00 97.69 72 LYS A O 1
ATOM 542 N N . THR A 1 73 ? -5.597 19.024 5.811 1.00 98.25 73 THR A N 1
ATOM 543 C CA . THR A 1 73 ? -6.728 18.199 5.370 1.00 98.25 73 THR A CA 1
ATOM 544 C C . THR A 1 73 ? -6.698 16.828 6.040 1.00 98.25 73 THR A C 1
ATOM 546 O O . THR A 1 73 ? -7.718 16.399 6.570 1.00 98.25 73 THR A O 1
ATOM 549 N N . SER A 1 74 ? -5.529 16.188 6.104 1.00 97.56 74 SER A N 1
ATOM 550 C CA . SER A 1 74 ? -5.347 14.881 6.748 1.00 97.56 74 SER A CA 1
ATOM 551 C C . SER A 1 74 ? -5.647 14.925 8.246 1.00 97.56 74 SER A C 1
ATOM 553 O O . SER A 1 74 ? -6.284 14.018 8.763 1.00 97.56 74 SER A O 1
ATOM 555 N N . ASN A 1 75 ? -5.274 16.006 8.938 1.00 97.75 75 ASN A N 1
ATOM 556 C CA . ASN A 1 75 ? -5.598 16.192 10.354 1.00 97.75 75 ASN A CA 1
ATOM 557 C C . ASN A 1 75 ? -7.106 16.371 10.582 1.00 97.75 75 ASN A C 1
ATOM 559 O O . ASN A 1 75 ? -7.641 15.848 11.555 1.00 97.75 75 ASN A O 1
ATOM 563 N N . ARG A 1 76 ? -7.811 17.080 9.685 1.00 98.50 76 ARG A N 1
ATOM 564 C CA . ARG A 1 76 ? -9.281 17.159 9.746 1.00 98.50 76 ARG A CA 1
ATOM 565 C C . ARG A 1 76 ? -9.924 15.793 9.517 1.00 98.50 76 ARG A C 1
ATOM 567 O O . ARG A 1 76 ? -10.844 15.446 10.245 1.00 98.50 76 ARG A O 1
ATOM 574 N N . ALA A 1 77 ? -9.428 15.024 8.547 1.00 98.56 77 ALA A N 1
ATOM 575 C CA . ALA A 1 77 ? -9.915 13.671 8.293 1.00 98.56 77 ALA A CA 1
ATOM 576 C C . ALA A 1 77 ? -9.674 12.756 9.501 1.00 98.56 77 ALA A C 1
ATOM 578 O O . ALA A 1 77 ? -10.592 12.071 9.926 1.00 98.56 77 ALA A O 1
ATOM 579 N N . ALA A 1 78 ? -8.476 12.797 10.093 1.00 98.31 78 ALA A N 1
ATOM 580 C CA . ALA A 1 78 ? -8.144 12.046 11.300 1.00 98.31 78 ALA A CA 1
ATOM 581 C C . ALA A 1 78 ? -9.128 12.330 12.441 1.00 98.31 78 ALA A C 1
ATOM 583 O O . ALA A 1 78 ? -9.667 11.396 13.021 1.00 98.31 78 ALA A O 1
ATOM 584 N N . LYS A 1 79 ? -9.411 13.615 12.694 1.00 98.69 79 LYS A N 1
ATOM 585 C CA . LYS A 1 79 ? -10.395 14.039 13.692 1.00 98.69 79 LYS A C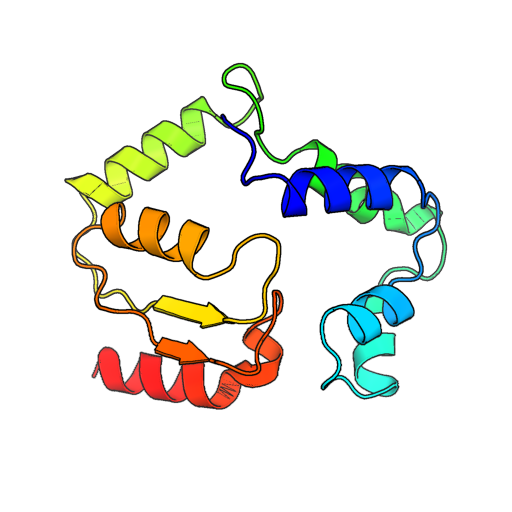A 1
ATOM 586 C C . LYS A 1 79 ? -11.790 13.480 13.397 1.00 98.69 79 LYS A C 1
ATOM 588 O O . LYS A 1 79 ? -12.436 12.938 14.285 1.00 98.69 79 LYS A O 1
ATOM 593 N N . TRP A 1 80 ? -12.240 13.594 12.149 1.00 98.81 80 TRP A N 1
ATOM 594 C CA . TRP A 1 80 ? -13.548 13.095 11.734 1.00 98.81 80 TRP A CA 1
ATOM 595 C C . TRP A 1 80 ? -13.664 11.572 11.915 1.00 98.81 80 TRP A C 1
ATOM 597 O O . TRP A 1 80 ? -14.626 11.104 12.517 1.00 98.81 80 TRP A O 1
ATOM 607 N N . TRP A 1 81 ? -12.650 10.804 11.494 1.00 98.81 81 TRP A N 1
ATOM 608 C CA . TRP A 1 81 ? -12.605 9.348 11.687 1.00 98.81 81 TRP A CA 1
ATOM 609 C C . TRP A 1 81 ? -12.604 8.936 13.161 1.00 98.81 81 TRP A C 1
ATOM 611 O O . TRP A 1 81 ? -13.155 7.888 13.485 1.00 98.81 81 TRP A O 1
ATOM 621 N N . SER A 1 82 ? -12.000 9.733 14.047 1.00 98.56 82 SER A N 1
ATOM 622 C CA . SER A 1 82 ? -11.925 9.418 15.478 1.00 98.56 82 SER A CA 1
ATOM 623 C C . SER A 1 82 ? -13.140 9.870 16.287 1.00 98.56 82 SER A C 1
ATOM 625 O O . SER A 1 82 ? -13.435 9.281 17.324 1.00 98.56 82 SER A O 1
ATOM 627 N N . GLU A 1 83 ? -13.831 10.928 15.858 1.00 98.38 83 GLU A N 1
ATOM 628 C CA . GLU A 1 83 ? -14.883 11.573 16.657 1.00 98.38 83 GLU A CA 1
ATOM 629 C C . GLU A 1 83 ? -16.283 11.403 16.056 1.00 98.38 83 GLU A C 1
ATOM 631 O O . GLU A 1 83 ? -17.243 11.163 16.791 1.00 98.38 83 GLU A O 1
ATOM 636 N N . GLU A 1 84 ? -16.413 11.507 14.733 1.00 98.50 84 GLU A N 1
ATOM 637 C CA . GLU A 1 84 ? -17.703 11.661 14.050 1.00 98.50 84 GLU A CA 1
ATOM 638 C C . GLU A 1 84 ? -18.153 10.408 13.293 1.00 98.50 84 GLU A C 1
ATOM 640 O O . GLU A 1 84 ? 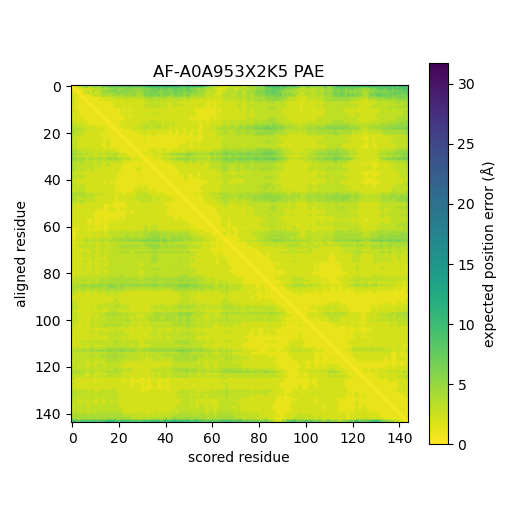-19.354 10.180 13.161 1.00 98.50 84 GLU A O 1
ATOM 645 N N . TRP A 1 85 ? -17.216 9.599 12.794 1.00 98.62 85 TRP A N 1
ATOM 646 C CA . TRP A 1 85 ? -17.542 8.369 12.076 1.00 98.62 85 TRP A CA 1
ATOM 647 C C . TRP A 1 85 ? -18.271 7.356 12.970 1.00 98.62 85 TRP A C 1
ATOM 649 O O . TRP A 1 85 ? -17.823 7.058 14.077 1.00 98.62 85 TRP A O 1
ATOM 659 N N . ASP A 1 86 ? -19.376 6.810 12.461 1.00 98.06 86 ASP A N 1
ATOM 660 C CA . ASP A 1 86 ? -20.237 5.852 13.175 1.00 98.06 86 ASP A CA 1
ATOM 661 C C . ASP A 1 86 ? -20.711 4.702 12.266 1.00 98.06 86 ASP A C 1
ATOM 663 O O . ASP A 1 86 ? -21.685 4.020 12.564 1.00 98.06 86 ASP A O 1
ATOM 667 N N . GLY A 1 87 ? -20.063 4.520 11.112 1.00 97.81 87 GLY A N 1
ATOM 668 C CA . GLY A 1 87 ? -20.406 3.464 10.163 1.00 97.81 87 GLY A CA 1
ATOM 669 C C . GLY A 1 87 ? -19.623 2.172 10.394 1.00 97.81 87 GLY A C 1
ATOM 670 O O . GLY A 1 87 ? -18.565 2.155 11.031 1.00 97.81 87 GLY A O 1
ATOM 671 N N . ASP A 1 88 ? -20.119 1.085 9.807 1.00 98.19 88 ASP A N 1
ATOM 672 C CA . ASP A 1 88 ? -19.437 -0.204 9.857 1.00 98.19 88 ASP A CA 1
ATOM 673 C C . ASP A 1 88 ? -18.083 -0.144 9.145 1.00 98.19 88 ASP A C 1
ATOM 675 O O . ASP A 1 88 ? -17.928 0.434 8.066 1.00 98.19 88 ASP A O 1
ATOM 679 N N . THR A 1 89 ? -17.073 -0.740 9.775 1.00 98.75 89 THR A N 1
ATOM 680 C CA . THR A 1 89 ? -15.683 -0.692 9.314 1.00 98.75 89 THR A CA 1
ATOM 681 C C . THR A 1 89 ? -15.098 -2.093 9.278 1.00 98.75 89 THR A C 1
ATOM 683 O O . THR A 1 89 ? -15.261 -2.869 10.215 1.00 98.75 89 THR A O 1
ATOM 686 N N . PHE A 1 90 ? -14.369 -2.402 8.210 1.00 98.75 90 PHE A N 1
ATOM 687 C CA . PHE A 1 90 ? -13.580 -3.620 8.087 1.00 98.75 90 PHE A CA 1
ATOM 688 C C . PHE A 1 90 ? -12.157 -3.244 7.678 1.00 98.75 90 PHE A C 1
ATOM 690 O O . PHE A 1 90 ? -11.961 -2.441 6.764 1.00 98.75 90 PHE A O 1
ATOM 697 N N . MET A 1 91 ? -11.162 -3.825 8.347 1.00 98.88 91 MET A N 1
ATOM 698 C CA . MET A 1 91 ? -9.748 -3.609 8.053 1.00 98.88 91 MET A CA 1
ATOM 699 C C . MET A 1 91 ? -9.083 -4.943 7.730 1.00 98.88 91 MET A C 1
ATOM 701 O O . MET A 1 91 ? -9.250 -5.916 8.462 1.00 98.88 91 MET A O 1
ATOM 705 N N . ALA A 1 92 ? -8.288 -4.970 6.661 1.00 98.75 92 ALA A N 1
ATOM 706 C CA . ALA A 1 92 ? -7.383 -6.070 6.358 1.00 98.75 92 ALA A CA 1
ATOM 707 C C . ALA A 1 92 ? -5.958 -5.551 6.169 1.00 98.75 92 ALA A C 1
ATOM 709 O O . ALA A 1 92 ? -5.757 -4.446 5.661 1.00 98.75 92 ALA A O 1
ATOM 710 N N . VAL A 1 93 ? -4.978 -6.342 6.603 1.00 98.69 93 VAL A N 1
ATOM 711 C CA . VAL A 1 93 ? -3.568 -5.946 6.662 1.00 98.69 93 VAL A CA 1
ATOM 712 C C . VAL A 1 93 ? -2.699 -7.051 6.080 1.00 98.69 93 VAL A C 1
ATOM 714 O O . VAL A 1 93 ? -2.774 -8.191 6.532 1.00 98.69 93 VAL A O 1
ATOM 717 N N . GLY A 1 94 ? -1.848 -6.710 5.111 1.00 98.12 94 GLY A N 1
ATOM 718 C CA . GLY A 1 94 ? -0.783 -7.597 4.649 1.00 98.12 94 GLY A CA 1
ATOM 719 C C . GLY A 1 94 ? 0.384 -7.586 5.634 1.00 98.12 94 GLY A C 1
ATOM 720 O O . GLY A 1 94 ? 1.006 -6.542 5.848 1.00 98.12 94 GLY A O 1
ATOM 721 N N . ALA A 1 95 ? 0.671 -8.725 6.266 1.00 97.25 95 ALA A N 1
ATOM 722 C CA . ALA A 1 95 ? 1.689 -8.793 7.316 1.00 97.25 95 ALA A CA 1
ATOM 723 C C . ALA A 1 95 ? 3.118 -8.620 6.777 1.00 97.25 95 ALA A C 1
ATOM 725 O O . ALA A 1 95 ? 3.999 -8.158 7.503 1.00 97.25 95 ALA A O 1
ATOM 726 N N . ALA A 1 96 ? 3.339 -8.942 5.500 1.00 95.75 96 ALA A N 1
ATOM 727 C CA . ALA A 1 96 ? 4.640 -8.867 4.851 1.00 95.75 96 ALA A CA 1
ATOM 728 C C . ALA A 1 96 ? 4.970 -7.473 4.280 1.00 95.75 96 ALA A C 1
ATOM 730 O O . ALA A 1 96 ? 6.020 -7.314 3.659 1.00 95.75 96 ALA A O 1
ATOM 731 N N . ASP A 1 97 ? 4.110 -6.457 4.454 1.00 95.88 97 ASP A N 1
ATOM 732 C CA . ASP A 1 97 ? 4.382 -5.093 3.982 1.00 95.88 97 ASP A CA 1
ATOM 733 C C . ASP A 1 97 ? 5.479 -4.401 4.828 1.00 95.88 97 ASP A C 1
ATOM 735 O O . ASP A 1 97 ? 5.246 -4.073 5.998 1.00 95.88 97 ASP A O 1
ATOM 739 N N . PRO A 1 98 ? 6.660 -4.091 4.252 1.00 91.81 98 PRO A N 1
ATOM 740 C CA . PRO A 1 98 ? 7.743 -3.430 4.977 1.00 91.81 98 PRO A CA 1
ATOM 741 C C . PRO A 1 98 ? 7.557 -1.907 5.112 1.00 91.81 98 PRO A C 1
ATOM 743 O O . PRO A 1 98 ? 8.400 -1.239 5.714 1.00 91.81 98 PRO A O 1
ATOM 746 N N . VAL A 1 99 ? 6.504 -1.334 4.520 1.00 93.06 99 VAL A N 1
ATOM 747 C CA . VAL A 1 99 ? 6.243 0.110 4.467 1.00 93.06 99 VAL A CA 1
ATOM 748 C C . VAL A 1 99 ? 5.053 0.488 5.345 1.00 93.06 99 VAL A C 1
ATOM 750 O O . VAL A 1 99 ? 5.222 1.269 6.282 1.00 93.06 99 VAL A O 1
ATOM 753 N N . LEU A 1 100 ? 3.863 -0.050 5.060 1.00 94.62 100 LEU A N 1
ATOM 754 C CA . LEU A 1 100 ? 2.610 0.254 5.765 1.00 94.62 100 LEU A CA 1
ATOM 755 C C . LEU A 1 100 ? 1.999 -0.996 6.425 1.00 94.62 100 LEU A C 1
ATOM 757 O O . LEU A 1 100 ? 0.782 -1.108 6.530 1.00 94.62 100 LEU A O 1
ATOM 761 N N . GLY A 1 101 ? 2.841 -1.919 6.898 1.00 94.00 101 GLY A N 1
ATOM 762 C CA . GLY A 1 101 ? 2.417 -3.156 7.557 1.00 94.00 101 GLY A CA 1
ATOM 763 C C . GLY A 1 101 ? 1.792 -2.978 8.953 1.00 94.00 101 GLY A C 1
ATOM 764 O O . GLY A 1 101 ? 1.382 -1.873 9.338 1.00 94.00 101 GLY A O 1
ATOM 765 N N . PRO A 1 102 ? 1.748 -4.052 9.767 1.00 96.50 102 PRO A N 1
ATOM 766 C CA . PRO A 1 102 ? 0.985 -4.099 11.018 1.00 96.50 102 PRO A CA 1
ATOM 767 C C . PRO A 1 102 ? 1.172 -2.907 11.976 1.00 96.50 102 PRO A C 1
ATOM 769 O O . PRO A 1 102 ? 0.167 -2.391 12.461 1.00 96.50 102 PRO A O 1
ATOM 772 N N . PRO A 1 103 ? 2.386 -2.364 12.213 1.00 94.81 103 PRO A N 1
ATOM 773 C CA . PRO A 1 103 ? 2.547 -1.219 13.117 1.00 94.81 103 PRO A CA 1
ATOM 774 C C . PRO A 1 103 ? 1.887 0.077 12.619 1.00 94.81 103 PRO A C 1
ATOM 776 O O . PRO A 1 103 ? 1.462 0.918 13.414 1.00 94.81 103 PRO A O 1
ATOM 779 N N . ALA A 1 104 ? 1.833 0.298 11.302 1.00 95.12 104 ALA A N 1
ATOM 780 C CA . ALA A 1 104 ? 1.151 1.457 10.732 1.00 95.12 104 ALA A CA 1
ATOM 781 C C . ALA A 1 104 ? -0.368 1.269 10.781 1.00 95.12 104 ALA A C 1
ATOM 783 O O . ALA A 1 104 ? -1.080 2.188 11.189 1.00 95.12 104 ALA A O 1
ATOM 784 N N . MET A 1 105 ? -0.838 0.070 10.440 1.00 97.88 105 MET A N 1
ATOM 785 C CA . MET A 1 105 ? -2.263 -0.246 10.422 1.00 97.88 105 MET A CA 1
ATOM 786 C C . MET A 1 105 ? -2.874 -0.314 11.820 1.00 97.88 105 MET A C 1
ATOM 788 O O . MET A 1 105 ? -3.993 0.149 11.990 1.00 97.88 105 MET A O 1
ATOM 792 N N . GLU A 1 106 ? -2.135 -0.755 12.842 1.00 97.75 106 GLU A N 1
ATOM 793 C CA . GLU A 1 106 ? -2.620 -0.720 14.228 1.00 97.75 106 GLU A CA 1
ATOM 794 C C . GLU A 1 106 ? -2.841 0.716 14.720 1.00 97.75 106 GLU A C 1
ATOM 796 O O . GLU A 1 106 ? -3.858 1.020 15.341 1.00 97.75 106 GLU A O 1
ATOM 801 N N . ARG A 1 107 ? -1.940 1.645 14.371 1.00 96.56 107 ARG A N 1
ATOM 802 C CA . ARG A 1 107 ? -2.137 3.076 14.665 1.00 96.56 107 ARG A CA 1
ATOM 803 C C . ARG A 1 107 ? -3.368 3.634 13.951 1.00 96.56 107 ARG A C 1
ATOM 805 O O . ARG A 1 107 ? -4.095 4.435 14.531 1.00 96.56 107 ARG A O 1
ATOM 812 N N . LEU A 1 108 ? -3.602 3.224 12.703 1.00 98.00 108 LEU A N 1
ATOM 813 C CA . LEU A 1 108 ? -4.784 3.631 11.944 1.00 98.00 108 LEU A CA 1
ATOM 814 C C . LEU A 1 108 ? -6.070 3.042 12.541 1.00 98.00 108 LEU A C 1
ATOM 816 O O . LEU A 1 108 ? -7.058 3.758 12.670 1.00 98.00 108 LEU A O 1
ATOM 820 N N . ARG A 1 109 ? -6.050 1.772 12.951 1.00 98.50 109 ARG A N 1
ATOM 821 C CA . ARG A 1 109 ? -7.178 1.083 13.587 1.00 98.50 109 ARG A CA 1
ATOM 822 C C . ARG A 1 109 ? -7.602 1.782 14.872 1.00 98.50 109 ARG A C 1
ATOM 824 O O . ARG A 1 109 ? -8.780 2.052 15.046 1.00 98.50 109 ARG A O 1
ATOM 831 N N . GLN A 1 110 ? -6.644 2.131 15.732 1.00 98.25 110 GLN A N 1
ATOM 832 C CA . GLN A 1 110 ? -6.908 2.865 16.975 1.00 98.25 110 GLN A CA 1
ATOM 833 C C . GLN A 1 110 ? -7.484 4.266 16.733 1.00 98.25 110 GLN A C 1
ATOM 835 O O . GLN A 1 110 ? -8.180 4.804 17.591 1.00 98.25 110 GLN A O 1
ATOM 840 N N . LEU A 1 111 ? -7.172 4.867 15.582 1.00 98.50 111 LEU A N 1
ATOM 841 C CA . LEU A 1 111 ? -7.670 6.180 15.195 1.00 98.50 111 LEU A CA 1
ATOM 842 C C . LEU A 1 111 ? -9.096 6.122 14.643 1.00 98.50 111 LEU A C 1
ATOM 844 O O . LEU A 1 111 ? -9.876 7.032 14.905 1.00 98.50 111 LEU A O 1
ATOM 848 N N . ILE A 1 112 ? -9.438 5.094 13.864 1.00 98.81 112 ILE A N 1
ATOM 849 C CA . ILE A 1 112 ? -10.773 4.958 13.278 1.00 98.81 112 ILE A CA 1
ATOM 850 C C . ILE A 1 112 ? -11.738 4.461 14.353 1.00 98.81 112 ILE A C 1
ATOM 852 O O . ILE A 1 112 ? -11.620 3.347 14.869 1.00 98.81 112 ILE A O 1
ATOM 856 N N . ARG A 1 113 ? -12.731 5.289 14.672 1.00 98.50 113 ARG A N 1
ATOM 857 C CA . ARG A 1 113 ? -13.762 4.963 15.651 1.00 98.50 113 ARG A CA 1
ATOM 858 C C . ARG A 1 113 ? -14.484 3.672 15.249 1.00 98.50 113 ARG A C 1
ATOM 860 O O . ARG A 1 113 ? -14.847 3.487 14.093 1.00 98.50 113 ARG A O 1
ATOM 867 N N . HIS A 1 114 ? -14.660 2.774 16.219 1.00 97.38 114 HIS A N 1
ATOM 868 C CA . HIS A 1 114 ? -15.300 1.461 16.049 1.00 97.38 114 HIS A CA 1
ATOM 869 C C . HIS A 1 114 ? -14.607 0.491 15.073 1.00 97.38 114 HIS A C 1
ATOM 871 O O . HIS A 1 114 ? -15.179 -0.551 14.761 1.00 97.38 114 HIS A O 1
ATOM 877 N N . CYS A 1 115 ? -13.371 0.760 14.635 1.00 98.62 115 CYS A N 1
ATOM 878 C CA . CYS A 1 115 ? -12.649 -0.187 13.791 1.00 98.62 115 CYS A CA 1
ATOM 879 C C . CYS A 1 115 ? -12.324 -1.482 14.566 1.00 98.62 115 CYS A C 1
ATOM 881 O O . CYS A 1 115 ? -11.620 -1.421 15.582 1.00 98.62 115 CYS A O 1
ATOM 883 N N . PRO A 1 116 ? -12.801 -2.657 14.110 1.00 98.31 116 PRO A N 1
ATOM 884 C CA . PRO A 1 116 ? -12.552 -3.921 14.792 1.00 98.31 116 PRO A CA 1
ATOM 885 C C . 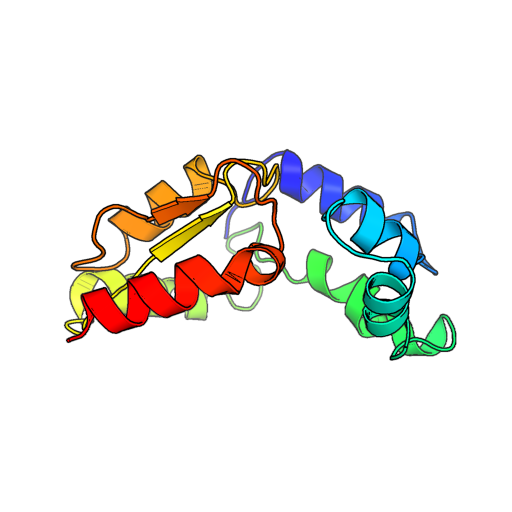PRO A 1 116 ? -11.094 -4.370 14.628 1.00 98.31 116 PRO A C 1
ATOM 887 O O . PRO A 1 116 ? -10.297 -3.736 13.929 1.00 98.31 116 PRO A O 1
ATOM 890 N N . GLU A 1 117 ? -10.747 -5.484 15.276 1.00 98.38 117 GLU A N 1
ATOM 891 C CA . GLU A 1 117 ? -9.486 -6.179 15.009 1.00 98.38 117 GLU A CA 1
ATOM 892 C C . GLU A 1 117 ? -9.358 -6.505 13.510 1.00 98.38 117 GLU A C 1
ATOM 894 O O . GLU A 1 117 ? -10.336 -6.942 12.891 1.00 98.38 117 GLU A O 1
ATOM 899 N N . PRO A 1 118 ? -8.181 -6.277 12.903 1.00 98.44 118 PRO A N 1
ATOM 900 C CA . PRO A 1 118 ? -8.012 -6.445 11.474 1.00 98.44 118 PRO A CA 1
ATOM 901 C C . PRO A 1 118 ? -7.932 -7.923 11.092 1.00 98.44 118 PRO A C 1
ATOM 903 O O . PRO A 1 118 ? -7.378 -8.753 11.814 1.00 98.44 118 PRO A O 1
ATOM 906 N N . MET A 1 119 ? -8.392 -8.244 9.886 1.00 98.62 119 MET A N 1
ATOM 907 C CA . MET A 1 119 ? -8.018 -9.489 9.224 1.00 98.62 119 MET A CA 1
ATOM 908 C C . MET A 1 119 ? -6.556 -9.395 8.780 1.00 98.62 119 MET A C 1
ATOM 910 O O . MET A 1 119 ? -6.220 -8.643 7.865 1.00 98.62 119 MET A O 1
ATOM 914 N N . VAL A 1 120 ? -5.679 -10.169 9.410 1.00 98.56 120 VAL A N 1
ATOM 915 C CA . VAL A 1 120 ? -4.272 -10.249 9.009 1.00 98.56 120 VAL A CA 1
ATOM 916 C C . VAL A 1 120 ? -4.114 -11.307 7.921 1.00 98.56 120 VAL A C 1
ATOM 918 O O . VAL A 1 120 ? -4.571 -12.440 8.070 1.00 98.56 120 VAL A O 1
ATOM 921 N N . VAL A 1 121 ? -3.474 -10.930 6.817 1.00 98.12 121 VAL A N 1
ATOM 922 C CA . VAL A 1 121 ? -3.121 -11.829 5.717 1.00 98.12 121 VAL A CA 1
ATOM 923 C C . VAL A 1 121 ? -1.607 -11.997 5.727 1.00 98.12 121 VAL A C 1
ATOM 925 O O . VAL A 1 121 ? -0.873 -11.134 5.245 1.00 98.12 121 VAL A O 1
ATOM 928 N N . GLU A 1 122 ? -1.150 -13.095 6.330 1.00 97.25 122 GLU A N 1
ATOM 929 C CA . GLU A 1 122 ? 0.265 -13.325 6.664 1.00 97.25 122 GLU A CA 1
ATOM 930 C C . GLU A 1 122 ? 1.194 -13.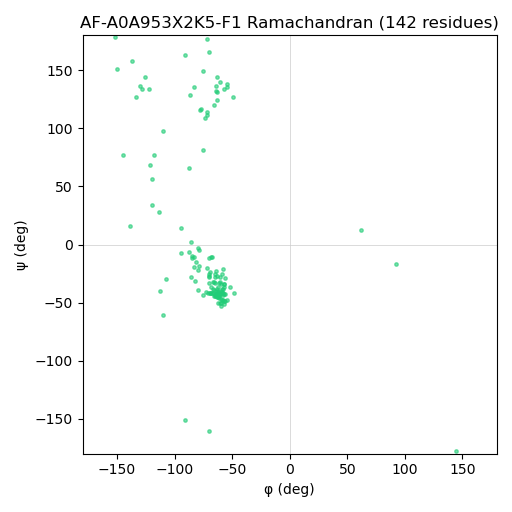260 5.444 1.00 97.25 122 GLU A C 1
ATOM 932 O O . GLU A 1 122 ? 2.260 -12.652 5.480 1.00 97.25 122 GLU A O 1
ATOM 937 N N . GLU A 1 123 ? 0.763 -13.853 4.333 1.00 95.12 123 GLU A N 1
ATOM 938 C CA . GLU A 1 123 ? 1.549 -13.948 3.099 1.00 95.12 123 GLU A CA 1
ATOM 939 C C . GLU A 1 123 ? 1.487 -12.672 2.249 1.00 95.12 123 GLU A C 1
ATOM 941 O O . GLU A 1 123 ? 2.292 -12.498 1.332 1.00 95.12 123 GLU A O 1
ATOM 946 N N . ALA A 1 124 ? 0.536 -11.777 2.535 1.00 97.06 124 ALA A N 1
ATOM 947 C CA . ALA A 1 124 ? 0.300 -10.602 1.716 1.00 97.06 124 ALA A CA 1
ATOM 948 C C . ALA A 1 124 ? 1.250 -9.456 2.068 1.00 97.06 124 ALA A C 1
ATOM 950 O O . ALA A 1 124 ? 1.470 -9.126 3.235 1.00 97.06 124 ALA A O 1
ATOM 951 N N . GLY A 1 125 ? 1.783 -8.822 1.025 1.00 96.06 125 GLY A N 1
ATOM 952 C CA . GLY A 1 125 ? 2.589 -7.608 1.127 1.00 96.06 125 GLY A CA 1
ATOM 953 C C . GLY A 1 125 ? 1.759 -6.325 1.020 1.00 96.06 125 GLY A C 1
ATOM 954 O O . GLY A 1 125 ? 0.575 -6.290 1.349 1.00 96.06 125 GLY A O 1
ATOM 955 N N . HIS A 1 126 ? 2.395 -5.266 0.508 1.00 96.88 126 HIS A N 1
ATOM 956 C CA . HIS A 1 126 ? 1.798 -3.930 0.364 1.00 96.88 126 HIS A CA 1
ATOM 957 C C . HIS A 1 126 ? 0.534 -3.911 -0.514 1.00 96.88 126 HIS A C 1
ATOM 959 O O . HIS A 1 126 ? -0.453 -3.256 -0.187 1.0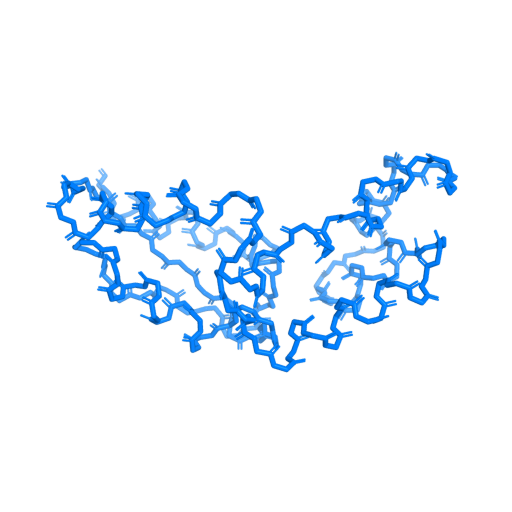0 96.88 126 HIS A O 1
ATOM 965 N N . PHE A 1 127 ? 0.547 -4.659 -1.619 1.00 97.94 127 PHE A N 1
ATOM 966 C CA . PHE A 1 127 ? -0.595 -4.811 -2.524 1.00 97.94 127 PHE A CA 1
ATOM 967 C C . PHE A 1 127 ? -1.492 -5.963 -2.056 1.00 97.94 127 PHE A C 1
ATOM 969 O O . PHE A 1 127 ? -1.595 -7.004 -2.700 1.00 97.94 127 PHE A O 1
ATOM 976 N N . VAL A 1 128 ? -2.110 -5.791 -0.884 1.00 98.06 128 VAL A N 1
ATOM 977 C CA . VAL A 1 128 ? -2.919 -6.821 -0.206 1.00 98.06 128 VAL A CA 1
ATOM 978 C C . VAL A 1 128 ? -4.094 -7.335 -1.059 1.00 98.06 128 VAL A C 1
ATOM 980 O O . VAL A 1 128 ? -4.591 -8.437 -0.847 1.00 98.06 128 VAL A O 1
ATOM 983 N N . GLN A 1 129 ? -4.519 -6.559 -2.058 1.00 98.25 129 GLN A N 1
ATOM 984 C CA . GLN A 1 129 ? -5.584 -6.901 -3.000 1.00 98.25 129 GLN A CA 1
ATOM 985 C C . GLN A 1 129 ? -5.248 -8.115 -3.876 1.00 98.25 129 GLN A C 1
ATOM 987 O O . GLN A 1 129 ? -6.172 -8.797 -4.312 1.00 98.25 129 GLN A O 1
ATOM 992 N N . GLU A 1 130 ? -3.966 -8.442 -4.063 1.00 98.12 130 GLU A N 1
ATOM 993 C CA . GLU A 1 130 ? -3.545 -9.667 -4.763 1.00 98.12 130 GLU A CA 1
ATOM 994 C C . GLU A 1 130 ? -3.836 -10.945 -3.949 1.00 98.12 130 GLU A C 1
ATOM 996 O O . GLU A 1 130 ? -3.836 -12.049 -4.482 1.00 98.12 130 GLU A O 1
ATOM 1001 N N . TRP A 1 131 ? -4.190 -10.795 -2.666 1.00 97.75 131 TRP A N 1
ATOM 1002 C CA . TRP A 1 131 ? -4.793 -11.826 -1.809 1.00 97.75 131 TRP A CA 1
ATOM 1003 C C . TRP A 1 131 ? -6.241 -11.455 -1.436 1.00 97.75 131 TRP A C 1
ATOM 1005 O O . TRP A 1 131 ? -6.747 -11.796 -0.366 1.00 97.75 131 TRP A O 1
ATOM 1015 N N . GLY A 1 132 ? -6.910 -10.690 -2.302 1.00 98.00 132 GLY A N 1
ATOM 1016 C CA . GLY A 1 132 ? -8.119 -9.939 -1.973 1.00 98.00 132 GLY A CA 1
ATOM 1017 C C . GLY A 1 132 ? -9.416 -10.740 -1.924 1.00 98.00 132 GLY A C 1
ATOM 1018 O O . GLY A 1 132 ? -10.380 -10.275 -1.318 1.00 98.00 132 GLY A O 1
ATOM 1019 N N . GLU A 1 133 ? -9.484 -11.935 -2.517 1.00 98.44 133 GLU A N 1
ATOM 1020 C CA . GLU A 1 133 ? -10.732 -12.711 -2.520 1.00 98.44 133 GLU A CA 1
ATOM 1021 C C . GLU A 1 133 ? -11.217 -13.043 -1.088 1.00 98.44 133 GLU A C 1
ATOM 1023 O O . GLU A 1 133 ? -12.363 -12.708 -0.761 1.00 98.44 133 GLU A O 1
ATOM 1028 N N . PRO A 1 134 ? -10.396 -13.643 -0.200 1.00 98.44 134 PRO A N 1
ATOM 1029 C CA . PRO A 1 134 ? -10.784 -13.863 1.193 1.00 98.44 134 PRO A CA 1
ATOM 1030 C C . PRO A 1 134 ? -11.167 -12.574 1.929 1.00 98.44 134 PRO A C 1
ATOM 1032 O O . PRO A 1 134 ? -12.113 -12.585 2.715 1.00 98.44 134 PRO A O 1
ATOM 1035 N N . ILE A 1 135 ? -10.477 -11.466 1.638 1.00 98.69 135 ILE A N 1
ATOM 1036 C CA . ILE A 1 135 ? -10.730 -10.148 2.235 1.00 98.69 135 ILE A CA 1
ATOM 1037 C C . ILE A 1 135 ? -12.133 -9.663 1.871 1.00 98.69 135 ILE A C 1
ATOM 1039 O O . ILE A 1 135 ? -12.910 -9.311 2.754 1.00 98.69 135 ILE A O 1
ATOM 1043 N N . ALA A 1 136 ? -12.491 -9.696 0.585 1.00 98.75 136 ALA A N 1
ATOM 1044 C CA . ALA A 1 136 ? -13.807 -9.273 0.117 1.00 98.75 136 ALA A CA 1
ATOM 1045 C C . ALA A 1 136 ? -14.930 -10.121 0.737 1.00 98.75 136 ALA A C 1
ATOM 1047 O O . ALA A 1 136 ? -15.939 -9.584 1.193 1.00 98.75 136 ALA A O 1
ATOM 1048 N N . ARG A 1 137 ? -14.745 -11.446 0.816 1.00 98.75 137 ARG A N 1
ATOM 1049 C CA . ARG A 1 137 ? -15.713 -12.360 1.449 1.00 98.75 137 ARG A CA 1
ATOM 1050 C C . ARG A 1 137 ? -15.872 -12.085 2.946 1.00 98.75 137 ARG A C 1
ATOM 1052 O O . ARG A 1 137 ? -16.996 -12.096 3.446 1.00 98.75 137 ARG A O 1
ATOM 1059 N N . ALA A 1 138 ? -14.769 -11.849 3.655 1.00 98.69 138 ALA A N 1
ATOM 1060 C CA . ALA A 1 138 ? -14.778 -11.542 5.082 1.00 98.69 138 ALA A CA 1
ATOM 1061 C C . ALA A 1 138 ? -15.432 -10.185 5.371 1.00 98.69 138 ALA A C 1
ATOM 1063 O O . ALA A 1 138 ? -16.247 -10.099 6.287 1.00 98.69 138 ALA A O 1
ATOM 1064 N N . ALA A 1 139 ? -15.142 -9.166 4.557 1.00 98.62 139 ALA A N 1
ATOM 1065 C CA . ALA A 1 139 ? -15.760 -7.849 4.662 1.00 98.62 139 ALA A CA 1
ATOM 1066 C C . ALA A 1 139 ? -17.281 -7.923 4.472 1.00 98.62 139 ALA A C 1
ATOM 1068 O O . ALA A 1 139 ? -18.020 -7.455 5.331 1.00 98.62 139 ALA A O 1
ATOM 1069 N N . LEU A 1 140 ? -17.754 -8.586 3.405 1.00 98.56 140 LEU A N 1
ATOM 1070 C CA . LEU A 1 140 ? -19.190 -8.791 3.171 1.00 98.56 140 LEU A CA 1
ATOM 1071 C C . LEU A 1 140 ? -19.849 -9.505 4.354 1.00 98.56 140 LEU A C 1
ATOM 1073 O O . LEU A 1 140 ? -20.838 -9.031 4.891 1.00 98.56 140 LEU A O 1
ATOM 1077 N N . LYS A 1 141 ? -19.249 -10.601 4.832 1.00 98.19 141 LYS A N 1
ATOM 1078 C CA . LYS A 1 141 ? -19.760 -11.320 6.005 1.00 98.19 141 LYS A CA 1
ATOM 1079 C C . LYS A 1 141 ? -19.807 -10.442 7.263 1.00 98.19 141 LYS A C 1
ATOM 1081 O O . LYS A 1 141 ? -20.686 -10.641 8.095 1.00 98.19 1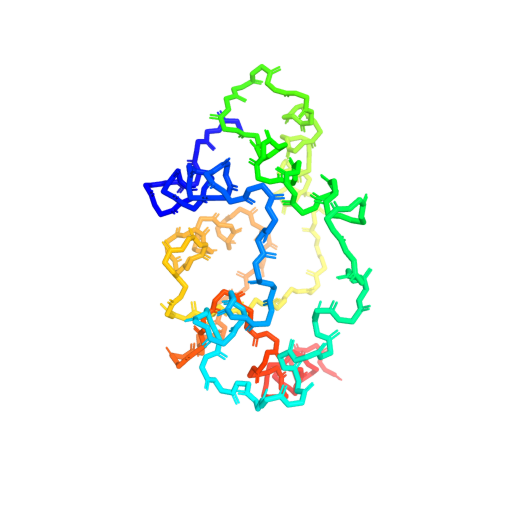41 LYS A O 1
ATOM 1086 N N . SER A 1 142 ? -18.856 -9.522 7.424 1.00 97.62 142 SER A N 1
ATOM 1087 C CA . SER A 1 142 ? -18.790 -8.617 8.574 1.00 97.62 142 SER A CA 1
ATOM 1088 C C . SER A 1 142 ? -19.899 -7.566 8.571 1.00 97.62 142 SER A C 1
ATOM 1090 O O . SER A 1 142 ? -20.266 -7.101 9.645 1.00 97.62 142 SER A O 1
ATOM 1092 N N . PHE A 1 143 ? -20.406 -7.182 7.400 1.00 97.50 143 PHE A N 1
ATOM 1093 C CA . PHE A 1 143 ? -21.433 -6.146 7.257 1.00 97.50 143 PHE A CA 1
ATOM 1094 C C . PHE A 1 143 ? -22.868 -6.695 7.202 1.00 97.50 143 PHE A C 1
ATOM 1096 O O . PHE A 1 143 ? -23.815 -5.916 7.285 1.00 97.50 143 PHE A O 1
ATOM 1103 N N . GLY A 1 144 ? -23.028 -8.022 7.135 1.00 92.19 144 GLY A N 1
ATOM 1104 C CA . GLY A 1 144 ? -24.330 -8.695 7.022 1.00 92.19 144 GLY A CA 1
ATOM 1105 C C . GLY A 1 144 ? -24.847 -8.773 5.592 1.00 92.19 144 GLY A C 1
ATOM 1106 O O . GLY A 1 144 ? -26.049 -9.090 5.455 1.00 92.19 144 GLY A O 1
#

Radius of gyration: 17.01 Å; Cα contacts (8 Å, |Δi|>4): 175; chains: 1; bounding box: 41×36×40 Å

pLDDT: mean 97.11, std 2.14, range [87.62, 98.88]

Foldseek 3Di:
DAALDPLLVVVLVVLLVCLWDQQLVVCCVQPVLDDSVRSVVRCVQDPTSVSCPCVSCVSVQPCRDCPGPCNVVVVVVLCCQQPPDDDDDAAEAEQAEPRCGDVNVVVVQNSGPPRDDYHYDDHHYPPNCSVVPVVVVVSVVSRD

Nearest PDB structures (foldseek):
  2xt0-assembly1_A  TM=9.947E-01  e=1.821E-16  Plesiocystis pacifica
  1b6g-assembly1_A  TM=9.395E-01  e=3.656E-12  Xanthobacter autotrophicus
  1bez-assembly1_A  TM=9.389E-01  e=3.444E-12  Xanthobacter autotrophicus
  1cij-assembly1_A  TM=9.358E-01  e=1.359E-11  Xanthobacter autotrophicus
  7avr-assembly1_A  TM=9.531E-01  e=5.180E-10  Paraglaciecola agarilytica NO2

Secondary structure (DSSP, 8-state):
-----HHHHHHHHHHHT-TT--HHHHHHHH-TT--HHHHHHHHTT-SSGGGGHHHHHHHHHS--STTSTTHHHHHHHHHHHHHT--S----EEETT-TTTSHHHHHHHHHHSTT----EEETT--S-GGGGHHHHHHHHHHHH-

Mean predicted aligned error: 2.56 Å

Solvent-accessible surface area (backbone atoms only — not comparable to full-atom values): 8156 Å² total; per-residue (Å²): 68,52,64,84,41,70,46,40,54,51,50,38,53,51,48,69,75,36,84,68,62,59,48,30,63,49,41,39,72,58,38,74,84,52,48,75,66,58,20,43,57,71,27,61,83,43,90,49,58,86,61,36,57,61,74,63,45,51,61,71,62,56,40,46,39,67,86,40,77,62,30,71,58,51,53,53,50,50,48,39,34,48,71,69,49,82,66,93,56,78,51,75,42,18,55,56,16,75,52,71,15,60,78,54,46,52,56,49,36,75,40,32,39,82,41,56,87,60,50,73,36,69,89,24,21,75,65,36,67,84,60,29,69,65,51,54,55,50,43,50,65,73,77,106